Protein AF-A0A9X8BYI9-F1 (afdb_monomer_lite)

Structure (mmCIF, N/CA/C/O backbone):
data_AF-A0A9X8BYI9-F1
#
_entry.id   AF-A0A9X8BYI9-F1
#
loop_
_atom_site.group_PDB
_atom_site.id
_atom_site.type_symbol
_atom_site.label_atom_id
_atom_site.label_alt_id
_atom_site.label_comp_id
_atom_site.label_asym_id
_atom_site.label_entity_id
_atom_site.label_seq_id
_atom_site.pdbx_PDB_ins_code
_atom_site.Cartn_x
_atom_site.Cartn_y
_atom_site.Cartn_z
_atom_site.occupancy
_atom_site.B_iso_or_equiv
_atom_site.auth_seq_id
_atom_site.auth_comp_id
_atom_site.auth_asym_id
_atom_site.auth_atom_id
_atom_site.pdbx_PDB_model_num
ATOM 1 N N . MET A 1 1 ? -9.075 -10.905 -2.685 1.00 91.31 1 MET A N 1
ATOM 2 C CA . MET A 1 1 ? -9.846 -10.453 -1.508 1.00 91.31 1 MET A CA 1
ATOM 3 C C . MET A 1 1 ? -8.867 -9.799 -0.558 1.00 91.31 1 MET A C 1
ATOM 5 O O . MET A 1 1 ? -7.773 -10.333 -0.377 1.00 91.31 1 MET A O 1
ATOM 9 N N . ILE A 1 2 ? -9.248 -8.667 0.021 1.00 95.00 2 ILE A N 1
ATOM 10 C CA . ILE A 1 2 ? -8.479 -8.002 1.069 1.00 95.00 2 ILE A CA 1
ATOM 11 C C . ILE A 1 2 ? -9.286 -7.992 2.364 1.00 95.00 2 ILE A C 1
ATOM 13 O O . ILE A 1 2 ? -10.514 -7.890 2.335 1.00 95.00 2 ILE A O 1
ATOM 17 N N . SER A 1 3 ? -8.594 -8.107 3.489 1.00 95.50 3 SER A N 1
ATOM 18 C CA . SER A 1 3 ? -9.138 -7.851 4.818 1.00 95.50 3 SER A CA 1
ATOM 19 C C . SER A 1 3 ? -8.590 -6.528 5.328 1.00 95.50 3 SER A C 1
ATOM 21 O O . SER A 1 3 ? -7.410 -6.234 5.133 1.00 95.50 3 SER A O 1
ATOM 23 N N . ILE A 1 4 ? -9.438 -5.741 5.977 1.00 96.06 4 ILE A N 1
ATOM 24 C CA . ILE A 1 4 ? -9.095 -4.438 6.539 1.00 96.06 4 ILE A CA 1
ATOM 25 C C . ILE A 1 4 ? -9.466 -4.463 8.013 1.00 96.06 4 ILE A C 1
ATOM 27 O O . ILE A 1 4 ? -10.616 -4.751 8.342 1.00 96.06 4 ILE A O 1
ATOM 31 N N . THR A 1 5 ? -8.514 -4.109 8.865 1.00 94.69 5 THR A N 1
ATOM 32 C CA . THR A 1 5 ? -8.694 -3.963 10.308 1.00 94.69 5 THR A CA 1
ATOM 33 C C . THR A 1 5 ? -8.329 -2.541 10.706 1.00 94.69 5 THR A C 1
ATOM 35 O O . THR A 1 5 ? -7.273 -2.040 10.324 1.00 94.69 5 THR A O 1
ATOM 38 N N . ILE A 1 6 ? -9.203 -1.892 11.472 1.00 94.12 6 ILE A N 1
ATOM 39 C CA . ILE A 1 6 ? -8.965 -0.591 12.102 1.00 94.12 6 ILE A CA 1
ATOM 40 C C . ILE A 1 6 ? -9.164 -0.772 13.605 1.00 94.12 6 ILE A C 1
ATOM 42 O O . ILE A 1 6 ? -10.244 -1.180 14.035 1.00 94.12 6 ILE A O 1
ATOM 46 N N . ALA A 1 7 ? -8.153 -0.458 14.404 1.00 91.69 7 ALA A N 1
ATOM 47 C CA . ALA A 1 7 ? -8.188 -0.593 15.853 1.00 91.69 7 ALA A CA 1
ATOM 48 C C . ALA A 1 7 ? -7.853 0.734 16.542 1.00 91.69 7 ALA A C 1
ATOM 50 O O . ALA A 1 7 ? -6.973 1.472 16.103 1.00 91.69 7 ALA A O 1
ATOM 51 N N . ARG A 1 8 ? -8.542 1.023 17.650 1.00 90.12 8 ARG A N 1
ATOM 52 C CA . ARG A 1 8 ? -8.274 2.189 18.501 1.00 90.12 8 ARG A CA 1
ATOM 53 C C . ARG A 1 8 ? -8.485 1.848 19.971 1.00 90.12 8 ARG A C 1
ATOM 55 O O . ARG A 1 8 ? -9.560 1.374 20.345 1.00 90.12 8 ARG A O 1
ATOM 62 N N . LYS A 1 9 ? -7.501 2.144 20.821 1.00 84.69 9 LYS A N 1
ATOM 63 C CA . LYS A 1 9 ? -7.649 2.027 22.279 1.00 84.69 9 LYS A CA 1
ATOM 64 C C . LYS A 1 9 ? -8.484 3.187 22.828 1.00 84.69 9 LYS A C 1
ATOM 66 O O . LYS A 1 9 ? -8.336 4.326 22.390 1.00 84.69 9 LYS A O 1
ATOM 71 N N . GLU A 1 10 ? -9.347 2.925 23.804 1.00 77.62 10 GLU A N 1
ATOM 72 C CA . GLU A 1 10 ? -10.033 3.986 24.542 1.00 77.62 10 GLU A CA 1
ATOM 73 C C . GLU A 1 10 ? -9.020 4.932 25.217 1.00 77.62 10 GLU A C 1
ATOM 75 O O . GLU A 1 10 ? -8.053 4.493 25.843 1.00 77.62 10 GLU A O 1
ATOM 80 N N . GLY A 1 11 ? -9.217 6.242 25.045 1.00 78.94 11 GLY A N 1
ATOM 81 C CA . GLY A 1 11 ? -8.321 7.274 25.578 1.00 78.94 11 GLY A CA 1
ATOM 82 C C . GLY A 1 11 ? -7.012 7.483 24.805 1.00 78.94 11 GLY A C 1
ATOM 83 O O . GLY A 1 11 ? -6.159 8.226 25.283 1.00 78.94 11 GLY A O 1
ATOM 84 N N . VAL A 1 12 ? -6.838 6.853 23.637 1.00 82.12 12 VAL A N 1
ATOM 85 C CA . VAL A 1 12 ? -5.689 7.071 22.744 1.00 82.12 12 VAL A CA 1
ATOM 86 C C . VAL A 1 12 ? -6.180 7.624 21.408 1.00 82.12 12 VAL A C 1
ATOM 88 O O . VAL A 1 12 ? -7.071 7.048 20.786 1.00 82.12 12 VAL A O 1
ATOM 91 N N . ASP A 1 13 ? -5.575 8.727 20.964 1.00 83.38 13 ASP A N 1
ATOM 92 C CA . ASP A 1 13 ? -5.965 9.406 19.719 1.00 83.38 13 ASP A CA 1
ATOM 93 C C . ASP A 1 13 ? -5.438 8.705 18.457 1.00 83.38 13 ASP A C 1
ATOM 95 O O . ASP A 1 13 ? -5.971 8.905 17.370 1.00 83.38 13 ASP A O 1
ATOM 99 N N . LYS A 1 14 ? -4.415 7.855 18.594 1.00 86.94 14 LYS A N 1
ATOM 100 C CA . LYS A 1 14 ? -3.850 7.084 17.481 1.00 86.94 14 LYS A CA 1
ATOM 101 C C . LYS A 1 14 ? -4.750 5.917 17.092 1.00 86.94 14 LYS A C 1
ATOM 103 O O . LYS A 1 14 ? -5.196 5.147 17.946 1.00 86.94 14 LYS A O 1
ATOM 108 N N . GLU A 1 15 ? -4.929 5.748 15.791 1.00 89.81 15 GLU A N 1
ATOM 109 C CA . GLU A 1 15 ? -5.574 4.593 15.183 1.00 89.81 1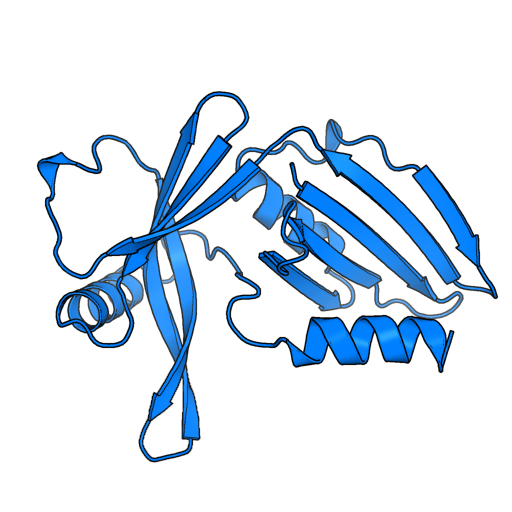5 GLU A CA 1
ATOM 110 C C . GLU A 1 15 ? -4.518 3.703 14.531 1.00 89.81 15 GLU A C 1
ATOM 112 O O . GLU A 1 15 ? -3.502 4.175 14.016 1.00 89.81 15 GLU A O 1
ATOM 117 N N . VAL A 1 16 ? -4.768 2.398 14.549 1.00 90.06 16 VAL A N 1
ATOM 118 C CA . VAL A 1 16 ? -3.953 1.426 13.827 1.00 90.06 16 VAL A CA 1
ATOM 119 C C . VAL A 1 16 ? -4.776 0.831 12.705 1.00 90.06 16 VAL A C 1
ATOM 121 O O . VAL A 1 16 ? -5.896 0.375 12.927 1.00 90.06 16 VAL A O 1
ATOM 124 N N . VAL A 1 17 ? -4.211 0.820 11.506 1.00 92.06 17 VAL A N 1
ATOM 125 C CA . VAL A 1 17 ? -4.817 0.239 10.315 1.00 92.06 17 VAL A CA 1
ATOM 126 C C . VAL A 1 17 ? -3.932 -0.867 9.773 1.00 92.06 17 VAL A C 1
ATOM 128 O O . VAL A 1 17 ? -2.718 -0.702 9.664 1.00 92.06 17 VAL A O 1
ATOM 131 N N . LEU A 1 18 ? -4.561 -1.965 9.363 1.00 92.69 18 LEU A N 1
ATOM 132 C CA . LEU A 1 18 ? -3.906 -3.067 8.680 1.00 92.69 18 LEU A CA 1
ATOM 133 C C . LEU A 1 18 ? -4.752 -3.560 7.507 1.00 92.69 18 LEU A C 1
ATOM 135 O O . LEU A 1 18 ? -5.943 -3.830 7.658 1.00 92.69 18 LEU A O 1
ATOM 139 N N . VAL A 1 19 ? -4.128 -3.709 6.342 1.00 93.50 19 VAL A N 1
ATOM 140 C CA . VAL A 1 19 ? -4.732 -4.305 5.147 1.00 93.50 19 VAL A CA 1
ATOM 141 C C . VAL A 1 19 ? -3.927 -5.528 4.751 1.00 93.50 19 VAL A C 1
ATOM 143 O O . VAL A 1 19 ? -2.729 -5.420 4.482 1.00 93.50 19 VAL A O 1
ATOM 146 N N . LYS A 1 20 ? -4.585 -6.683 4.658 1.00 91.88 20 LYS A N 1
ATOM 147 C CA . LYS A 1 20 ? -3.960 -7.943 4.237 1.00 91.88 20 LYS A CA 1
ATOM 148 C C . LYS A 1 20 ? -4.659 -8.534 3.023 1.00 91.88 20 LYS A C 1
ATOM 150 O O . LYS A 1 20 ? -5.838 -8.282 2.791 1.00 91.88 20 LYS A O 1
ATOM 155 N N . ASN A 1 21 ? -3.940 -9.334 2.244 1.00 88.81 21 ASN A N 1
ATOM 156 C CA . ASN A 1 21 ? -4.533 -10.146 1.177 1.00 88.81 21 ASN A CA 1
ATOM 157 C C . ASN A 1 21 ? -4.908 -11.560 1.667 1.00 88.81 21 ASN A C 1
ATOM 159 O O . ASN A 1 21 ? -4.658 -11.931 2.813 1.00 88.81 21 ASN A O 1
ATOM 163 N N . THR A 1 22 ? -5.436 -12.397 0.771 1.00 83.94 22 THR A N 1
ATOM 164 C CA . THR A 1 22 ? -5.801 -13.802 1.061 1.00 83.94 22 THR A CA 1
ATOM 165 C C . THR A 1 22 ? -4.640 -14.694 1.499 1.00 83.94 22 THR A C 1
ATOM 167 O O . THR A 1 22 ? -4.873 -15.745 2.088 1.00 83.94 22 THR A O 1
ATOM 170 N N . THR A 1 23 ? -3.393 -14.298 1.232 1.00 83.00 23 THR A N 1
ATOM 171 C CA . THR A 1 23 ? -2.188 -15.004 1.703 1.00 83.00 23 THR A CA 1
ATOM 172 C C . THR A 1 23 ? -1.709 -14.514 3.072 1.00 83.00 23 THR A C 1
ATOM 174 O O . THR A 1 23 ? -0.597 -14.840 3.472 1.00 83.00 23 THR A O 1
ATOM 177 N N . ASN A 1 24 ? -2.523 -13.714 3.774 1.00 81.25 24 ASN A N 1
ATOM 178 C CA . ASN A 1 24 ? -2.182 -13.046 5.032 1.00 81.25 24 ASN A CA 1
ATOM 179 C C . ASN A 1 24 ? -0.943 -12.136 4.925 1.00 81.25 24 ASN A C 1
ATOM 181 O O . ASN A 1 24 ? -0.277 -11.874 5.919 1.00 81.25 24 ASN A O 1
ATOM 185 N N . ARG A 1 25 ? -0.614 -11.661 3.716 1.00 84.94 25 ARG A N 1
ATOM 186 C CA . ARG A 1 25 ? 0.471 -10.700 3.503 1.00 84.94 25 ARG A CA 1
ATOM 187 C C . ARG A 1 25 ? -0.058 -9.299 3.760 1.00 84.94 25 ARG A C 1
ATOM 189 O O . ARG A 1 25 ? -1.045 -8.912 3.127 1.00 84.94 25 ARG A O 1
ATOM 196 N N . THR A 1 26 ? 0.644 -8.536 4.590 1.00 87.81 26 THR A N 1
ATOM 197 C CA . THR A 1 26 ? 0.390 -7.104 4.757 1.00 87.81 26 THR A CA 1
ATOM 198 C C . THR A 1 26 ? 0.652 -6.346 3.458 1.00 87.81 26 THR A C 1
ATOM 200 O O . THR A 1 26 ? 1.729 -6.402 2.869 1.00 87.81 26 THR A O 1
ATOM 203 N N . LEU A 1 27 ? -0.377 -5.648 2.992 1.00 89.88 27 LEU A N 1
ATOM 204 C CA . LEU A 1 27 ? -0.330 -4.756 1.838 1.00 89.88 27 LEU A CA 1
ATOM 205 C C . LEU A 1 27 ? -0.161 -3.298 2.268 1.00 89.88 27 LEU A C 1
ATOM 207 O O . LEU A 1 27 ? 0.489 -2.537 1.560 1.00 89.88 27 LEU A O 1
ATOM 211 N N . PHE A 1 28 ? -0.719 -2.931 3.422 1.00 90.81 28 PHE A N 1
ATOM 212 C CA . PHE A 1 28 ? -0.643 -1.604 4.029 1.00 90.81 28 PHE A CA 1
ATOM 213 C C . PHE A 1 28 ? -0.776 -1.740 5.547 1.00 90.81 28 PHE A C 1
ATOM 215 O O . PHE A 1 28 ? -1.606 -2.517 6.019 1.00 90.81 28 PHE A O 1
ATOM 222 N N . GLY A 1 29 ? 0.025 -0.992 6.301 1.00 89.06 29 GLY A N 1
ATOM 223 C CA . GLY A 1 29 ? -0.025 -0.954 7.759 1.00 89.06 29 GLY A CA 1
ATOM 224 C C . GLY A 1 29 ? 0.420 0.412 8.264 1.00 89.06 29 GLY A C 1
ATOM 225 O O . GLY A 1 29 ? 1.414 0.946 7.773 1.00 89.06 29 GLY A O 1
ATOM 226 N N . MET A 1 30 ? -0.319 0.991 9.208 1.00 87.44 30 MET A N 1
ATOM 227 C CA . MET A 1 30 ? -0.029 2.323 9.742 1.00 87.44 30 MET A CA 1
ATOM 228 C C . MET A 1 30 ? -0.559 2.483 11.166 1.00 87.44 30 MET A C 1
ATOM 230 O O . MET A 1 30 ? -1.648 2.007 11.470 1.00 87.44 30 MET A O 1
ATOM 234 N N . GLU A 1 31 ? 0.189 3.188 12.016 1.00 88.62 31 GLU A N 1
ATOM 235 C CA . GLU A 1 31 ? -0.239 3.630 13.347 1.00 88.62 31 GLU A CA 1
ATOM 236 C C . GLU A 1 31 ? -0.018 5.142 13.473 1.00 88.62 31 GLU A C 1
ATOM 238 O O . GLU A 1 31 ? 1.116 5.611 13.597 1.00 88.62 31 GLU A O 1
ATOM 243 N N . SER A 1 32 ? -1.102 5.911 13.430 1.00 89.44 32 SER A N 1
ATOM 244 C CA . SER A 1 32 ? -1.072 7.375 13.497 1.00 89.44 32 SER A CA 1
ATOM 245 C C . SER A 1 32 ? -2.460 7.947 13.797 1.00 89.44 32 SER A C 1
ATOM 247 O O . SER A 1 32 ? -3.462 7.238 13.812 1.00 89.44 32 SER A O 1
ATOM 249 N N . ASP A 1 33 ? -2.526 9.247 14.056 1.00 91.62 33 ASP A N 1
ATOM 250 C CA . ASP A 1 33 ? -3.766 10.023 14.164 1.00 91.62 33 ASP A CA 1
ATOM 251 C C . ASP A 1 33 ? -4.485 10.211 12.813 1.00 91.62 33 ASP A C 1
ATOM 253 O O . ASP A 1 33 ? -5.686 10.464 12.787 1.00 91.62 33 ASP A O 1
ATOM 257 N N . ASN A 1 34 ? -3.778 10.035 11.692 1.00 92.88 34 ASN A N 1
ATOM 258 C CA . ASN A 1 34 ? -4.318 10.121 10.331 1.00 92.88 34 ASN A CA 1
ATOM 259 C C . ASN A 1 34 ? -4.439 8.759 9.610 1.00 92.88 34 ASN A C 1
ATOM 261 O O . ASN A 1 34 ? -4.642 8.715 8.396 1.00 92.88 34 ASN A O 1
ATOM 265 N N . ALA A 1 35 ? -4.334 7.634 10.328 1.00 91.75 35 ALA A N 1
ATOM 266 C CA . ALA A 1 35 ? -4.222 6.306 9.714 1.00 91.75 35 ALA A CA 1
ATOM 267 C C . ALA A 1 35 ? -5.418 5.936 8.815 1.00 91.75 35 ALA A C 1
ATOM 269 O O . ALA A 1 35 ? -5.252 5.267 7.794 1.00 91.75 35 ALA A O 1
ATOM 270 N N . VAL A 1 36 ? -6.631 6.379 9.162 1.00 94.31 36 VAL A N 1
ATOM 271 C CA . VAL A 1 36 ? -7.847 6.123 8.367 1.00 94.31 36 VAL A CA 1
ATOM 272 C C . VAL A 1 36 ? -7.915 6.986 7.103 1.00 94.31 36 VAL A C 1
ATOM 274 O O . VAL A 1 36 ? -8.432 6.530 6.082 1.00 94.31 36 VAL A O 1
ATOM 277 N N . GLU A 1 37 ? -7.383 8.208 7.139 1.00 95.44 37 GLU A N 1
ATOM 278 C CA . GLU A 1 37 ? -7.282 9.070 5.954 1.00 95.44 37 GLU A CA 1
ATOM 279 C C . GLU A 1 37 ? -6.315 8.457 4.936 1.00 95.44 37 GLU A C 1
ATOM 281 O O . GLU A 1 37 ? -6.665 8.255 3.774 1.00 95.44 37 GLU A O 1
ATOM 286 N N . GLU A 1 38 ? -5.154 8.026 5.414 1.00 93.44 38 GLU A N 1
ATOM 287 C CA . GLU A 1 38 ? -4.119 7.353 4.627 1.00 93.44 38 GLU A CA 1
ATOM 288 C C . GLU A 1 38 ? -4.602 6.005 4.065 1.00 93.44 38 GLU A C 1
ATOM 290 O O . GLU A 1 38 ? -4.333 5.659 2.913 1.00 93.44 38 GLU A O 1
ATOM 295 N N . LEU A 1 39 ? -5.400 5.259 4.837 1.00 95.31 39 LEU A N 1
ATOM 296 C CA . LEU A 1 39 ? -6.099 4.071 4.348 1.00 95.31 39 LEU A CA 1
ATOM 297 C C . LEU A 1 39 ? -7.051 4.402 3.194 1.00 95.31 39 LEU A C 1
ATOM 299 O O . LEU A 1 39 ? -7.111 3.660 2.215 1.00 95.31 39 LEU A O 1
ATOM 303 N N . ASN A 1 40 ? -7.831 5.478 3.311 1.00 96.69 40 ASN A N 1
ATOM 304 C CA . ASN A 1 40 ? -8.777 5.881 2.274 1.00 96.69 40 ASN A CA 1
ATOM 305 C C . ASN A 1 40 ? -8.048 6.258 0.973 1.00 96.69 40 ASN A C 1
ATOM 307 O O . ASN A 1 40 ? -8.455 5.827 -0.109 1.00 96.69 40 ASN A O 1
ATOM 311 N N . GLU A 1 41 ? -6.938 6.990 1.072 1.00 94.44 41 GLU A N 1
ATOM 312 C CA . GLU A 1 41 ? -6.076 7.280 -0.076 1.00 94.44 41 GLU A CA 1
ATOM 313 C C . GLU A 1 41 ? -5.518 5.999 -0.702 1.00 94.44 41 GLU A C 1
ATOM 315 O O . GLU A 1 41 ? -5.621 5.799 -1.917 1.00 94.44 41 GLU A O 1
ATOM 320 N N . TRP A 1 42 ? -5.004 5.087 0.125 1.00 94.88 42 TRP A N 1
ATOM 321 C CA . TRP A 1 42 ? -4.476 3.805 -0.327 1.00 94.88 42 TRP A CA 1
ATOM 322 C C . TRP A 1 42 ? -5.533 2.969 -1.061 1.00 94.88 42 TRP A C 1
ATOM 324 O O . TRP A 1 42 ? -5.288 2.478 -2.166 1.00 94.88 42 TRP A O 1
ATOM 334 N N . LEU A 1 43 ? -6.736 2.853 -0.490 1.00 95.31 43 LEU A N 1
ATOM 335 C CA . LEU A 1 43 ? -7.862 2.133 -1.088 1.00 95.31 43 LEU A CA 1
ATOM 336 C C . LEU A 1 43 ? -8.272 2.754 -2.422 1.00 95.31 43 LEU A C 1
ATOM 338 O O . LEU A 1 43 ? -8.462 2.026 -3.395 1.00 95.31 43 LEU A O 1
ATOM 342 N N . SER A 1 44 ? -8.320 4.085 -2.502 1.00 93.56 44 SER A N 1
ATOM 343 C CA . SER A 1 44 ? -8.598 4.810 -3.745 1.00 93.56 44 SER A CA 1
ATOM 344 C C . SER A 1 44 ? -7.572 4.488 -4.837 1.00 93.56 44 SER A C 1
ATOM 346 O O . SER A 1 44 ? -7.946 4.224 -5.983 1.00 93.56 44 SER A O 1
ATOM 348 N N . LEU A 1 45 ? -6.279 4.418 -4.492 1.00 92.56 45 LEU A N 1
ATOM 349 C CA . LEU A 1 45 ? -5.228 4.024 -5.435 1.00 92.56 45 LEU A CA 1
ATOM 350 C C . LEU A 1 45 ? -5.404 2.590 -5.930 1.00 92.56 45 LEU A C 1
ATOM 352 O O . LEU A 1 45 ? -5.242 2.346 -7.122 1.00 92.56 45 LEU A O 1
ATOM 356 N N . VAL A 1 46 ? -5.797 1.654 -5.064 1.00 92.88 46 VAL A N 1
ATOM 357 C CA . VAL A 1 46 ? -6.081 0.274 -5.485 1.00 92.88 46 VAL A CA 1
ATOM 358 C C . VAL A 1 46 ? -7.506 0.079 -6.016 1.00 92.88 46 VAL A C 1
ATOM 360 O O . VAL A 1 46 ? -7.893 -1.050 -6.303 1.00 92.88 46 VAL A O 1
ATOM 363 N N . GLY A 1 47 ? -8.266 1.159 -6.218 1.00 91.69 47 GLY A N 1
ATOM 364 C CA . GLY A 1 47 ? -9.602 1.166 -6.820 1.00 91.69 47 GLY A CA 1
ATOM 365 C C . GLY A 1 47 ? -10.704 0.558 -5.955 1.00 91.69 47 GLY A C 1
ATOM 366 O O . GLY A 1 47 ? -11.673 0.018 -6.483 1.00 91.69 47 GLY A O 1
ATOM 367 N N . VAL A 1 48 ? -10.565 0.663 -4.636 1.00 93.69 48 VAL A N 1
ATOM 368 C CA . VAL A 1 48 ? -11.594 0.339 -3.650 1.00 93.69 48 VAL A CA 1
ATOM 369 C C . VAL A 1 48 ? -12.156 1.642 -3.083 1.00 93.69 48 VAL A C 1
ATOM 371 O O . VAL A 1 48 ? -11.426 2.485 -2.571 1.00 93.69 48 VAL A O 1
ATOM 374 N N . ASN A 1 49 ? -13.475 1.822 -3.149 1.00 93.62 49 ASN A N 1
ATOM 375 C CA . ASN A 1 49 ? -14.130 2.991 -2.565 1.00 93.62 49 ASN A CA 1
ATOM 376 C C . ASN A 1 49 ? -14.376 2.762 -1.067 1.00 93.62 49 ASN A C 1
ATOM 378 O O . ASN A 1 49 ? -15.229 1.947 -0.711 1.00 93.62 49 ASN A O 1
ATOM 382 N N . PHE A 1 50 ? -13.687 3.505 -0.196 1.00 94.44 50 PHE A N 1
ATOM 383 C CA . PHE A 1 50 ? -13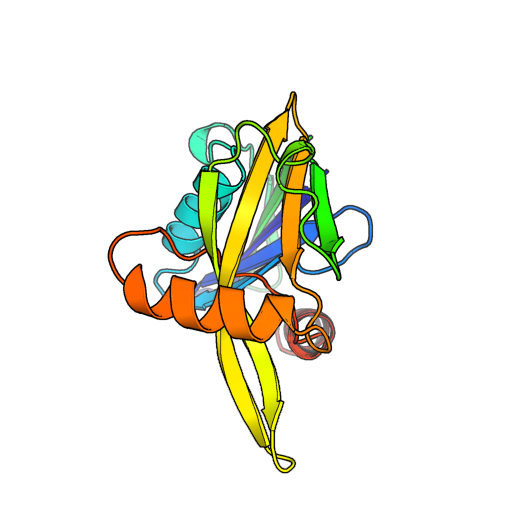.827 3.384 1.260 1.00 94.44 50 PHE A CA 1
ATOM 384 C C . PHE A 1 50 ? -15.282 3.479 1.739 1.00 94.44 50 PHE A C 1
ATOM 386 O O . PHE A 1 50 ? -15.722 2.670 2.552 1.00 94.44 50 PHE A O 1
ATOM 393 N N . ASN A 1 51 ? -16.072 4.396 1.169 1.00 93.62 51 ASN A N 1
ATOM 394 C CA . ASN A 1 51 ? -17.472 4.601 1.560 1.00 93.62 51 ASN A CA 1
ATOM 395 C C . ASN A 1 51 ? -18.396 3.430 1.188 1.00 93.62 51 ASN A C 1
ATOM 397 O O . ASN A 1 51 ? -19.532 3.375 1.652 1.00 93.62 51 ASN A O 1
ATOM 401 N N . SER A 1 52 ? -17.932 2.507 0.342 1.00 92.81 52 SER A N 1
ATOM 402 C CA . SER A 1 52 ? -18.673 1.291 -0.013 1.00 92.81 52 SER A CA 1
ATOM 403 C C . SER A 1 52 ? -18.380 0.108 0.916 1.00 92.81 52 SER A C 1
ATOM 405 O O . SER A 1 52 ? -19.032 -0.929 0.809 1.00 92.81 52 SER A O 1
ATOM 407 N N . ILE A 1 53 ? -17.412 0.247 1.828 1.00 96.25 53 ILE A N 1
ATOM 408 C CA . ILE A 1 53 ? -16.969 -0.832 2.709 1.00 96.25 53 ILE A CA 1
ATOM 409 C C . ILE A 1 53 ? -17.863 -0.891 3.945 1.00 96.25 53 ILE A C 1
ATOM 411 O O . ILE A 1 53 ? -17.988 0.070 4.706 1.00 96.25 53 ILE A O 1
ATOM 415 N N . PHE A 1 54 ? -18.455 -2.058 4.179 1.00 95.06 54 PHE A N 1
ATOM 416 C CA . PHE A 1 54 ? -19.166 -2.339 5.417 1.00 95.06 54 PHE A CA 1
ATOM 417 C C . PHE A 1 54 ? -18.199 -2.865 6.482 1.00 95.06 54 PHE A C 1
ATOM 419 O O . PHE A 1 54 ? -17.603 -3.927 6.317 1.00 95.06 54 PHE A O 1
ATOM 426 N N . PHE A 1 55 ? -18.090 -2.139 7.596 1.00 95.19 55 PHE A N 1
ATOM 427 C CA . PHE A 1 55 ? -17.273 -2.535 8.741 1.00 95.19 55 PHE A CA 1
ATOM 428 C C . PHE A 1 55 ? -18.129 -3.146 9.852 1.00 95.19 55 PHE A C 1
ATOM 430 O O . PHE A 1 55 ? -19.022 -2.488 10.399 1.00 95.19 55 PHE A O 1
ATOM 437 N N . ARG A 1 56 ? -17.799 -4.376 10.250 1.00 93.19 56 ARG A N 1
ATOM 438 C CA . ARG A 1 56 ? -18.287 -4.983 11.491 1.00 93.19 56 ARG A CA 1
ATOM 439 C C . ARG A 1 56 ? -17.527 -4.372 12.664 1.00 93.19 56 ARG A C 1
ATOM 441 O O . ARG A 1 56 ? -16.319 -4.192 12.580 1.00 93.19 56 ARG A O 1
ATOM 448 N N . ARG A 1 57 ? -18.236 -4.030 13.740 1.00 90.50 57 ARG A N 1
ATOM 449 C CA . ARG A 1 57 ? -17.652 -3.398 14.932 1.00 90.50 57 ARG A CA 1
ATOM 450 C C . ARG A 1 57 ? -17.656 -4.364 16.099 1.00 90.50 57 ARG A C 1
ATOM 452 O O . ARG A 1 57 ? -18.687 -4.983 16.359 1.00 90.50 57 ARG A O 1
ATOM 459 N N . GLU A 1 58 ? -16.545 -4.425 16.816 1.00 87.56 58 GLU A N 1
ATOM 460 C CA . GLU A 1 58 ? -16.385 -5.225 18.025 1.00 87.56 58 GLU A CA 1
ATOM 461 C C . GLU A 1 58 ? -15.642 -4.419 19.094 1.00 87.56 58 GLU A C 1
ATOM 463 O O . GLU A 1 58 ? -14.825 -3.553 18.781 1.00 87.56 58 GLU A O 1
ATOM 468 N N . ASN A 1 59 ? -15.954 -4.694 20.361 1.00 81.81 59 ASN A N 1
ATOM 469 C CA . ASN A 1 59 ? -15.266 -4.110 21.507 1.00 81.81 59 ASN A CA 1
ATOM 470 C C . ASN A 1 59 ? -14.584 -5.238 22.277 1.00 81.81 59 ASN A C 1
ATOM 472 O O . ASN A 1 59 ? -15.262 -6.157 22.740 1.00 81.81 59 ASN A O 1
ATOM 476 N N . LEU A 1 60 ? -13.267 -5.151 22.436 1.00 76.25 60 LEU A N 1
ATOM 477 C CA . LEU A 1 60 ? -12.451 -6.141 23.137 1.00 76.25 60 LEU A CA 1
ATOM 478 C C . LEU A 1 60 ? -11.596 -5.412 24.172 1.00 76.25 60 LEU A C 1
ATOM 480 O O . LEU A 1 60 ? -10.802 -4.562 23.798 1.00 76.25 60 LEU A O 1
ATOM 484 N N . PHE A 1 61 ? -11.795 -5.692 25.464 1.00 77.88 61 PHE A N 1
ATOM 485 C CA . PHE A 1 61 ? -10.947 -5.192 26.564 1.00 77.88 61 PHE A CA 1
ATOM 486 C C . PHE A 1 61 ? -10.581 -3.682 26.509 1.00 77.88 61 PHE A C 1
ATOM 488 O O . PHE A 1 61 ? -9.467 -3.288 26.834 1.00 77.88 61 PHE A O 1
ATOM 495 N N . GLY A 1 62 ? -11.521 -2.806 26.120 1.00 80.50 62 GLY A N 1
ATOM 496 C CA . GLY A 1 62 ? -11.277 -1.351 26.008 1.00 80.50 62 GLY A CA 1
ATOM 497 C C . GLY A 1 62 ? -10.660 -0.898 24.674 1.00 80.50 62 GLY A C 1
ATOM 498 O O . GLY A 1 62 ? -10.242 0.251 24.530 1.00 80.50 62 GLY A O 1
ATOM 499 N N . VAL A 1 63 ? -10.616 -1.787 23.683 1.00 83.44 63 VAL A N 1
ATOM 500 C CA . VAL A 1 63 ? -10.234 -1.509 22.297 1.00 83.44 63 VAL A CA 1
ATOM 501 C C . VAL A 1 63 ? -11.464 -1.592 21.402 1.00 83.44 63 VAL A C 1
ATOM 503 O O . VAL A 1 63 ? -12.219 -2.566 21.431 1.00 83.44 63 VAL A O 1
ATOM 506 N N . PHE A 1 64 ? -11.646 -0.559 20.586 1.00 87.44 64 PHE A N 1
ATOM 507 C CA . PHE A 1 64 ? -12.622 -0.530 19.508 1.00 87.44 64 PHE A CA 1
ATOM 508 C C . PHE A 1 64 ? -11.975 -1.099 18.249 1.00 87.44 64 PHE A C 1
ATOM 510 O O . PHE A 1 64 ? -10.982 -0.549 17.770 1.00 87.44 64 PHE A O 1
ATOM 517 N N . VAL A 1 65 ? -12.549 -2.169 17.704 1.00 90.88 65 VAL A N 1
ATOM 518 C CA . VAL A 1 65 ? -12.069 -2.829 16.486 1.00 90.88 65 VAL A CA 1
ATOM 519 C C . VAL A 1 65 ? -13.143 -2.755 15.404 1.00 90.88 65 VAL A C 1
ATOM 521 O O . VAL A 1 65 ? -14.338 -2.934 15.664 1.00 90.88 65 VAL A O 1
ATOM 524 N N . LYS A 1 66 ? -12.723 -2.450 14.177 1.00 93.56 66 LYS A N 1
ATOM 525 C CA . LYS A 1 66 ? -13.552 -2.474 12.975 1.00 93.56 66 LYS A CA 1
ATOM 526 C C . LYS A 1 66 ? -12.894 -3.363 11.935 1.00 93.56 66 LYS A C 1
ATOM 528 O O . LYS A 1 66 ? -11.797 -3.047 11.484 1.00 93.56 66 LYS A O 1
ATOM 533 N N . ASP A 1 67 ? -13.607 -4.391 11.499 1.00 93.81 67 ASP A N 1
ATOM 534 C CA . ASP A 1 67 ? -13.122 -5.328 10.490 1.00 93.81 67 ASP A CA 1
ATOM 535 C C . ASP A 1 67 ? -14.023 -5.345 9.261 1.00 93.81 67 ASP A C 1
ATOM 537 O O . ASP A 1 67 ? -15.253 -5.258 9.356 1.00 93.81 67 ASP A O 1
ATOM 541 N N . ALA A 1 68 ? -13.405 -5.492 8.095 1.00 96.12 68 ALA A N 1
ATOM 542 C CA . ALA A 1 68 ? -14.094 -5.684 6.832 1.00 96.12 68 ALA A CA 1
ATOM 543 C C . ALA A 1 68 ? -13.351 -6.686 5.946 1.00 96.12 68 ALA A C 1
ATOM 545 O O . ALA A 1 68 ? -12.121 -6.717 5.903 1.00 96.12 68 ALA A O 1
ATOM 546 N N . TYR A 1 69 ? -14.120 -7.460 5.184 1.00 95.75 69 TYR A N 1
ATOM 547 C CA . TYR A 1 69 ? -13.623 -8.258 4.069 1.00 95.75 69 TYR A CA 1
ATOM 548 C C . TYR A 1 69 ? -14.183 -7.663 2.785 1.00 95.75 69 TYR A C 1
ATOM 550 O O . TYR A 1 69 ? -15.393 -7.479 2.661 1.00 95.75 69 TYR A O 1
ATOM 558 N N . VAL A 1 70 ? -13.304 -7.347 1.840 1.00 95.25 70 VAL A N 1
ATOM 559 C CA . VAL A 1 70 ? -13.673 -6.731 0.565 1.00 95.25 70 VAL A CA 1
ATOM 560 C C . VAL A 1 70 ? -13.347 -7.708 -0.556 1.00 95.25 70 VAL A C 1
ATOM 562 O O . VAL A 1 70 ? -12.210 -8.182 -0.662 1.00 95.25 70 VAL A O 1
ATOM 565 N N . GLU A 1 71 ? -14.330 -7.986 -1.417 1.00 94.19 71 GLU A N 1
ATOM 566 C CA . GLU A 1 71 ? -14.192 -8.800 -2.637 1.00 94.19 71 GLU A CA 1
ATOM 567 C C . GLU A 1 71 ? -13.375 -8.077 -3.725 1.00 94.19 71 GLU A C 1
ATOM 569 O O . GLU A 1 71 ? -13.797 -7.899 -4.861 1.00 94.19 71 GLU A O 1
ATOM 574 N N . HIS A 1 72 ? -12.168 -7.654 -3.359 1.00 93.62 72 HIS A N 1
ATOM 575 C CA . HIS A 1 72 ? -11.178 -7.038 -4.227 1.00 93.62 72 HIS A CA 1
ATOM 576 C C . HIS A 1 72 ? -9.832 -7.708 -3.977 1.00 93.62 72 HIS A C 1
ATOM 578 O O . HIS A 1 72 ? -9.463 -7.947 -2.831 1.00 93.62 72 HIS A O 1
ATOM 584 N N . ASP A 1 73 ? -9.103 -8.096 -5.011 1.00 91.25 73 ASP A N 1
ATOM 585 C CA . ASP A 1 73 ? -7.795 -8.734 -4.899 1.00 91.25 73 ASP A CA 1
ATOM 586 C C . ASP A 1 73 ? -6.670 -7.775 -5.262 1.00 91.25 73 ASP A C 1
ATOM 588 O O . ASP A 1 73 ? -6.825 -6.932 -6.140 1.00 91.25 73 ASP A O 1
ATOM 592 N N . VAL A 1 74 ? -5.531 -7.906 -4.587 1.00 91.19 74 VAL A N 1
ATOM 593 C CA . VAL A 1 74 ? -4.338 -7.101 -4.866 1.00 91.19 74 VAL A CA 1
ATOM 594 C C . VAL A 1 74 ? -3.156 -8.041 -5.047 1.00 91.19 74 VAL A C 1
ATOM 596 O O . VAL A 1 74 ? -2.785 -8.781 -4.132 1.00 91.19 74 VAL A O 1
ATOM 599 N N . LYS A 1 75 ? -2.560 -8.015 -6.241 1.00 87.50 75 LYS A N 1
ATOM 600 C CA . LYS A 1 75 ? -1.420 -8.853 -6.623 1.00 87.50 75 LYS A CA 1
ATOM 601 C C . LYS A 1 75 ? -0.200 -8.001 -6.921 1.00 87.50 75 LYS A C 1
ATOM 603 O O . LYS A 1 75 ? -0.302 -6.958 -7.559 1.00 87.50 75 LYS A O 1
ATOM 608 N N . LEU A 1 76 ? 0.958 -8.485 -6.485 1.00 85.94 76 LEU A N 1
ATOM 609 C CA . LEU A 1 76 ? 2.252 -7.859 -6.735 1.00 85.94 76 LEU A CA 1
ATOM 610 C C . LEU A 1 76 ? 3.007 -8.674 -7.787 1.00 85.94 76 LEU A C 1
ATOM 612 O O . LEU A 1 76 ? 3.213 -9.876 -7.607 1.00 85.94 76 LEU A O 1
ATOM 616 N N . TYR A 1 77 ? 3.434 -8.019 -8.860 1.00 84.69 77 TYR A N 1
ATOM 617 C CA . TYR A 1 77 ? 4.198 -8.608 -9.952 1.00 84.69 77 TYR A CA 1
ATOM 618 C C . TYR A 1 77 ? 5.574 -7.959 -10.022 1.00 84.69 77 TYR A C 1
ATOM 620 O O . TYR A 1 77 ? 5.687 -6.757 -10.241 1.00 84.69 77 TYR A O 1
ATOM 628 N N . PHE A 1 78 ? 6.627 -8.760 -9.859 1.00 84.06 78 PHE A N 1
ATOM 629 C CA . PHE A 1 78 ? 8.005 -8.280 -9.941 1.00 84.06 78 PHE A CA 1
ATOM 630 C C . PHE A 1 78 ? 8.594 -8.577 -11.317 1.00 84.06 78 PHE A C 1
ATOM 632 O O . PHE A 1 78 ? 8.634 -9.739 -11.727 1.00 84.06 78 PHE A O 1
ATOM 639 N N . TYR A 1 79 ? 9.084 -7.554 -12.015 1.00 78.06 79 TYR A N 1
ATOM 640 C CA . TYR A 1 79 ? 9.688 -7.699 -13.341 1.00 78.06 79 TYR A CA 1
ATOM 641 C C . TYR A 1 79 ? 11.178 -7.335 -13.332 1.00 78.06 79 TYR A C 1
ATOM 643 O O . TYR A 1 79 ? 11.625 -6.472 -12.580 1.00 78.06 79 TYR A O 1
ATOM 651 N N . LYS A 1 80 ? 11.962 -8.041 -14.158 1.00 75.06 80 LYS A N 1
ATOM 652 C CA . LYS A 1 80 ? 13.414 -7.822 -14.336 1.00 75.06 80 LYS A CA 1
ATOM 653 C C . LYS A 1 80 ? 13.770 -7.091 -15.634 1.00 75.06 80 LYS A C 1
ATOM 655 O O . LYS A 1 80 ? 14.892 -6.632 -15.783 1.00 75.06 80 LYS A O 1
ATOM 660 N N . SER A 1 81 ? 12.834 -7.026 -16.574 1.00 66.75 81 SER A N 1
ATOM 661 C CA . SER A 1 81 ? 12.990 -6.406 -17.888 1.00 66.75 81 SER A CA 1
ATOM 662 C C . SER A 1 81 ? 11.665 -5.772 -18.276 1.00 66.75 81 SER A C 1
ATOM 664 O O . SER A 1 81 ? 10.617 -6.396 -18.093 1.00 66.75 81 SER A O 1
ATOM 666 N N . ILE A 1 82 ? 11.708 -4.558 -18.812 1.00 55.59 82 ILE A N 1
ATOM 667 C CA . ILE A 1 82 ? 10.525 -3.888 -19.342 1.00 55.59 82 ILE A CA 1
ATOM 668 C C . ILE A 1 82 ? 10.258 -4.488 -20.719 1.00 55.59 82 ILE A C 1
ATOM 670 O O . ILE A 1 82 ? 11.026 -4.265 -21.648 1.00 55.59 82 ILE A O 1
ATOM 674 N N . ASN A 1 83 ? 9.174 -5.247 -20.861 1.00 54.66 83 ASN A N 1
ATOM 675 C CA . ASN A 1 83 ? 8.549 -5.360 -22.169 1.00 54.66 83 ASN A CA 1
ATOM 676 C C . ASN A 1 83 ? 7.461 -4.286 -22.195 1.00 54.66 83 ASN A C 1
ATOM 678 O O . ASN A 1 83 ? 6.377 -4.492 -21.647 1.00 54.66 83 ASN A O 1
ATOM 682 N N . ALA A 1 84 ? 7.815 -3.103 -22.706 1.00 45.12 84 ALA A N 1
ATOM 683 C CA . ALA A 1 84 ? 6.991 -1.891 -22.640 1.00 45.12 84 ALA A CA 1
ATOM 684 C C . ALA A 1 84 ? 5.602 -2.103 -23.271 1.00 45.12 84 ALA A C 1
ATOM 686 O O . ALA A 1 84 ? 4.633 -1.463 -22.875 1.00 45.12 84 ALA A O 1
ATOM 687 N N . ASP A 1 85 ? 5.498 -3.085 -24.166 1.00 49.31 85 ASP A N 1
ATOM 688 C CA . ASP A 1 85 ? 4.274 -3.474 -24.858 1.00 49.31 85 ASP A CA 1
ATOM 689 C C . ASP A 1 85 ? 3.306 -4.320 -23.999 1.00 49.31 85 ASP A C 1
ATOM 691 O O . ASP A 1 85 ? 2.161 -4.529 -24.396 1.00 49.31 85 ASP A O 1
ATOM 695 N N . ILE A 1 86 ? 3.728 -4.815 -22.824 1.00 53.00 86 ILE A N 1
ATOM 696 C CA . ILE A 1 86 ? 2.917 -5.682 -21.937 1.00 53.00 86 ILE A CA 1
ATOM 697 C C . ILE A 1 86 ? 2.236 -4.895 -20.803 1.00 53.00 86 ILE A C 1
ATOM 699 O O . ILE A 1 86 ? 1.302 -5.403 -20.182 1.00 53.00 86 ILE A O 1
ATOM 703 N N . ILE A 1 87 ? 2.619 -3.634 -20.572 1.00 58.41 87 ILE A N 1
ATOM 704 C CA . ILE A 1 87 ? 1.967 -2.759 -19.581 1.00 58.41 87 ILE A CA 1
ATOM 705 C C . ILE A 1 87 ? 1.134 -1.648 -20.265 1.00 58.41 87 ILE A C 1
ATOM 707 O O . ILE A 1 87 ? 1.260 -0.478 -19.896 1.00 58.41 87 ILE A O 1
ATOM 711 N N . PRO A 1 88 ? 0.290 -1.926 -21.285 1.00 46.44 88 PRO A N 1
ATOM 712 C CA . PRO A 1 88 ? -0.557 -0.883 -21.833 1.00 46.44 88 PRO A CA 1
ATOM 713 C C . PRO A 1 88 ? -1.648 -0.536 -20.809 1.00 46.44 88 PRO A C 1
ATOM 715 O O . PRO A 1 88 ? -2.335 -1.411 -20.281 1.00 46.44 88 PRO A O 1
ATOM 718 N N . THR A 1 89 ? -1.824 0.765 -20.558 1.00 56.28 89 THR A N 1
ATOM 719 C CA . THR A 1 89 ? -2.893 1.384 -19.742 1.00 56.28 89 THR A CA 1
ATOM 720 C C . THR A 1 89 ? -2.878 1.072 -18.243 1.00 56.28 89 THR A C 1
ATOM 722 O O . THR A 1 89 ? -3.780 0.431 -17.708 1.00 56.28 89 THR A O 1
ATOM 725 N N . MET A 1 90 ? -1.880 1.600 -17.533 1.00 70.19 90 MET A N 1
ATOM 726 C CA . MET A 1 90 ? -1.824 1.558 -16.069 1.00 70.19 90 MET A CA 1
ATOM 727 C C . MET A 1 90 ? -1.500 2.934 -15.491 1.00 70.19 90 MET A C 1
ATOM 729 O O . MET A 1 90 ? -0.776 3.716 -16.105 1.00 70.19 90 MET A O 1
ATOM 733 N N . LYS A 1 91 ? -2.070 3.248 -14.322 1.00 87.31 91 LYS A N 1
ATOM 734 C CA . LYS A 1 91 ? -1.787 4.501 -13.610 1.00 87.31 91 LYS A CA 1
ATOM 735 C C . LYS A 1 91 ? -0.397 4.399 -12.986 1.00 87.31 91 LYS A C 1
ATOM 737 O O . LYS A 1 91 ? -0.065 3.390 -12.367 1.00 87.31 91 LYS A O 1
ATOM 742 N N . GLU A 1 92 ? 0.404 5.441 -13.162 1.00 90.12 92 GLU A N 1
ATOM 743 C CA . GLU A 1 92 ? 1.716 5.549 -12.531 1.00 90.12 92 GLU A CA 1
ATOM 744 C C . GLU A 1 92 ? 1.564 5.932 -11.058 1.00 90.12 92 GLU A C 1
ATOM 746 O O . GLU A 1 92 ? 0.749 6.791 -10.702 1.00 90.12 92 GLU A O 1
ATOM 751 N N . VAL A 1 93 ? 2.362 5.297 -10.207 1.00 91.62 93 VAL A N 1
ATOM 752 C CA . VAL A 1 93 ? 2.463 5.602 -8.779 1.00 91.62 93 VAL A CA 1
ATOM 753 C C . VAL A 1 93 ? 3.923 5.524 -8.348 1.00 91.62 93 VAL A C 1
ATOM 755 O O . VAL A 1 93 ? 4.737 4.854 -8.985 1.00 91.62 93 VAL A O 1
ATOM 758 N N . ILE A 1 94 ? 4.253 6.192 -7.250 1.00 92.19 94 ILE A N 1
ATOM 759 C CA . ILE A 1 94 ? 5.544 6.028 -6.581 1.00 92.19 94 ILE A CA 1
ATOM 760 C C . ILE A 1 94 ? 5.358 5.027 -5.445 1.00 92.19 94 ILE A C 1
ATOM 762 O O . ILE A 1 94 ? 4.388 5.110 -4.701 1.00 92.19 94 ILE A O 1
ATOM 766 N N . VAL A 1 95 ? 6.274 4.076 -5.307 1.00 90.44 95 VAL A N 1
ATOM 767 C CA . VAL A 1 95 ? 6.295 3.124 -4.193 1.00 90.44 95 VAL A CA 1
ATOM 768 C C . VAL A 1 95 ? 7.602 3.278 -3.434 1.00 90.44 95 VAL A C 1
ATOM 770 O O . VAL A 1 95 ? 8.682 3.219 -4.027 1.00 90.44 95 VAL A O 1
ATOM 773 N N . GLU A 1 96 ? 7.491 3.413 -2.118 1.00 87.31 96 GLU A N 1
ATOM 774 C CA . GLU A 1 96 ? 8.615 3.339 -1.189 1.00 87.31 96 GLU A CA 1
ATOM 775 C C . GLU A 1 96 ? 9.060 1.883 -1.022 1.00 87.31 96 GLU A C 1
ATOM 777 O O . GLU A 1 96 ? 8.263 0.991 -0.714 1.00 87.31 96 GLU A O 1
ATOM 782 N N . ARG A 1 97 ? 10.349 1.625 -1.236 1.00 82.00 97 ARG A N 1
ATOM 783 C CA . ARG A 1 97 ? 10.958 0.306 -1.076 1.00 82.00 97 ARG A CA 1
ATOM 784 C C . ARG A 1 97 ? 12.154 0.386 -0.145 1.00 82.00 97 ARG A C 1
ATOM 786 O O . ARG A 1 97 ? 13.076 1.153 -0.399 1.00 82.00 97 ARG A O 1
ATOM 793 N N . LYS A 1 98 ? 12.171 -0.446 0.895 1.00 79.00 98 LYS A N 1
ATOM 794 C CA . LYS A 1 98 ? 13.375 -0.664 1.700 1.00 79.00 98 LYS A CA 1
ATOM 795 C C . LYS A 1 98 ? 14.383 -1.486 0.892 1.00 79.00 98 LYS A C 1
ATOM 797 O O . LYS A 1 98 ? 14.009 -2.434 0.199 1.00 79.00 98 LYS A O 1
ATOM 802 N N . VAL A 1 99 ? 15.644 -1.076 0.939 1.00 79.62 99 VAL A N 1
ATOM 803 C CA . VAL A 1 99 ? 16.796 -1.764 0.350 1.00 79.62 99 VAL A CA 1
ATOM 804 C C . VAL A 1 99 ? 17.947 -1.764 1.349 1.00 79.62 99 VAL A C 1
ATOM 806 O O . VAL A 1 99 ? 18.059 -0.852 2.164 1.00 79.62 99 VAL A O 1
ATOM 809 N N . VAL A 1 100 ? 18.811 -2.776 1.286 1.00 79.75 100 VAL A N 1
ATOM 810 C CA . VAL A 1 100 ? 20.021 -2.840 2.114 1.00 79.75 100 VAL A CA 1
ATOM 811 C C . VAL A 1 100 ? 21.213 -2.388 1.279 1.00 79.75 100 VAL A C 1
ATOM 813 O O . VAL A 1 100 ? 21.613 -3.080 0.345 1.00 79.75 100 VAL A O 1
ATOM 816 N N . GLU A 1 101 ? 21.795 -1.248 1.637 1.00 79.19 101 GLU A N 1
ATOM 817 C CA . GLU A 1 101 ? 23.003 -0.694 1.019 1.00 79.19 101 GLU A CA 1
ATOM 818 C C . GLU A 1 101 ? 24.087 -0.546 2.086 1.00 79.19 101 GLU A C 1
ATOM 820 O O . GLU A 1 101 ? 23.843 0.005 3.159 1.00 79.19 101 GLU A O 1
ATOM 825 N N . ASP A 1 102 ? 25.277 -1.097 1.832 1.00 83.94 102 ASP A N 1
ATOM 826 C CA . ASP A 1 102 ? 26.410 -1.075 2.772 1.00 83.94 102 ASP A CA 1
ATOM 827 C C . ASP A 1 102 ? 26.051 -1.540 4.202 1.00 83.94 102 ASP A C 1
ATOM 829 O O . ASP A 1 102 ? 26.546 -1.020 5.204 1.00 83.94 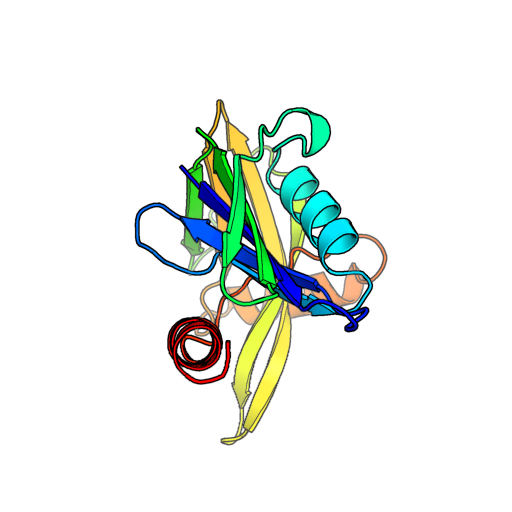102 ASP A O 1
ATOM 833 N N . GLY A 1 103 ? 25.155 -2.530 4.302 1.00 82.69 103 GLY A N 1
ATOM 834 C CA . GLY A 1 103 ? 24.676 -3.083 5.573 1.00 82.69 103 GLY A CA 1
ATOM 835 C C . GLY A 1 103 ? 23.680 -2.197 6.331 1.00 82.69 103 GLY A C 1
ATOM 836 O O . GLY A 1 103 ? 23.361 -2.505 7.478 1.00 82.69 103 GLY A O 1
ATOM 837 N N . LYS A 1 104 ? 23.186 -1.115 5.720 1.00 81.38 104 LYS A N 1
ATOM 838 C CA . LYS A 1 104 ? 22.165 -0.224 6.281 1.00 81.38 104 LYS A CA 1
ATOM 839 C C . LYS A 1 104 ? 20.879 -0.302 5.471 1.00 81.38 104 LYS A C 1
ATOM 841 O O . LYS A 1 104 ? 20.915 -0.364 4.246 1.00 81.38 104 LYS A O 1
ATOM 846 N N . GLU A 1 105 ? 19.746 -0.256 6.160 1.00 77.56 105 GLU A N 1
ATOM 847 C CA . GLU A 1 105 ? 18.449 -0.099 5.507 1.00 77.56 105 GLU A CA 1
ATOM 848 C C . GLU A 1 105 ? 18.276 1.343 5.018 1.00 77.56 105 GLU A C 1
ATOM 850 O O . GLU A 1 105 ? 18.445 2.302 5.774 1.00 77.56 105 GLU A O 1
ATOM 855 N N . VAL A 1 106 ? 17.939 1.486 3.740 1.00 82.88 106 VAL A N 1
ATOM 856 C CA . VAL A 1 106 ? 17.672 2.754 3.060 1.00 82.88 106 VAL A CA 1
ATOM 857 C C . VAL A 1 106 ? 16.321 2.641 2.361 1.00 82.88 106 VAL A C 1
ATOM 859 O O . VAL A 1 106 ? 15.995 1.607 1.780 1.00 82.88 106 VAL A O 1
ATOM 862 N N . VAL A 1 107 ? 15.515 3.702 2.405 1.00 83.50 107 VAL A N 1
ATOM 863 C CA . VAL A 1 107 ? 14.254 3.773 1.657 1.00 83.50 107 VAL A CA 1
ATOM 864 C C . VAL A 1 107 ? 14.525 4.402 0.294 1.00 83.50 107 VAL A C 1
ATOM 866 O O . VAL A 1 107 ? 15.022 5.524 0.211 1.00 83.50 107 VAL A O 1
ATOM 869 N N . LYS A 1 108 ? 14.186 3.685 -0.779 1.00 86.62 108 LYS A N 1
ATOM 870 C CA . LYS A 1 108 ? 14.235 4.171 -2.159 1.00 86.62 108 LYS A CA 1
ATOM 871 C C . LYS A 1 108 ? 12.839 4.232 -2.766 1.00 86.62 108 LYS A C 1
ATOM 873 O O . LYS A 1 108 ? 12.108 3.243 -2.785 1.00 86.62 108 LYS A O 1
ATOM 878 N N . ASN A 1 109 ? 12.507 5.386 -3.334 1.00 90.50 109 ASN A N 1
ATOM 879 C CA . ASN A 1 109 ? 11.299 5.579 -4.131 1.00 90.50 109 ASN A CA 1
ATOM 880 C C . ASN A 1 109 ? 11.475 4.957 -5.510 1.00 90.50 109 ASN A C 1
ATOM 882 O O . ASN A 1 109 ? 12.501 5.160 -6.149 1.00 90.50 109 ASN A O 1
ATOM 886 N N . THR A 1 110 ? 10.482 4.222 -5.992 1.00 90.62 110 THR A N 1
ATOM 887 C CA . THR A 1 110 ? 10.511 3.625 -7.331 1.00 90.62 110 THR A CA 1
ATOM 888 C C . THR A 1 110 ? 9.219 3.864 -8.076 1.00 90.62 110 THR A C 1
ATOM 890 O O . THR A 1 110 ? 8.142 3.856 -7.480 1.00 90.62 110 THR A O 1
ATOM 893 N N . LEU A 1 111 ? 9.333 4.065 -9.389 1.00 90.50 111 LEU A N 1
ATOM 894 C CA . LEU A 1 111 ? 8.177 4.129 -10.261 1.00 90.50 111 LEU A CA 1
ATOM 895 C C . LEU A 1 111 ? 7.559 2.733 -10.357 1.00 90.50 111 LEU A C 1
ATOM 897 O O . LEU A 1 111 ? 8.252 1.740 -10.594 1.00 90.50 111 LEU A O 1
ATOM 901 N N . ALA A 1 112 ? 6.251 2.674 -10.156 1.00 88.69 112 ALA A N 1
ATOM 902 C CA . ALA A 1 112 ? 5.455 1.470 -10.280 1.00 88.69 112 ALA A CA 1
ATOM 903 C C . ALA A 1 112 ? 4.202 1.763 -11.105 1.00 88.69 112 ALA A C 1
ATOM 905 O O . ALA A 1 112 ? 3.767 2.909 -11.252 1.00 88.69 112 ALA A O 1
ATOM 906 N N . TYR A 1 113 ? 3.599 0.697 -11.616 1.00 87.88 113 TYR A N 1
ATOM 907 C CA . TYR A 1 113 ? 2.396 0.783 -12.434 1.00 87.88 113 TYR A CA 1
ATOM 908 C C . TYR A 1 113 ? 1.285 -0.027 -11.792 1.00 87.88 113 TYR A C 1
ATOM 910 O O . TYR A 1 113 ? 1.514 -1.145 -11.323 1.00 87.88 113 TYR A O 1
ATOM 918 N N . ILE A 1 114 ? 0.078 0.530 -11.778 1.00 88.62 114 ILE A N 1
ATOM 919 C CA . ILE A 1 114 ? -1.107 -0.154 -11.268 1.00 88.62 114 ILE A CA 1
ATOM 920 C C . ILE A 1 114 ? -2.156 -0.330 -12.364 1.00 88.62 114 ILE A C 1
ATOM 922 O O . ILE A 1 114 ? -2.596 0.624 -13.011 1.00 88.62 114 ILE A O 1
ATOM 926 N N . GLY A 1 115 ? -2.567 -1.576 -12.563 1.00 87.81 115 GLY A N 1
ATOM 927 C CA . GLY A 1 115 ? -3.682 -1.950 -13.422 1.00 87.81 115 GLY A CA 1
ATOM 928 C C . GLY A 1 115 ? -4.853 -2.402 -12.569 1.00 87.81 115 GLY A C 1
ATOM 929 O O . GLY A 1 115 ? -4.669 -3.214 -11.664 1.00 87.81 115 GLY A O 1
ATOM 930 N N . ASN A 1 116 ? -6.051 -1.900 -12.856 1.00 86.38 116 ASN A N 1
ATOM 931 C CA . ASN A 1 116 ? -7.273 -2.328 -12.186 1.00 86.38 116 ASN A CA 1
ATOM 932 C C . ASN A 1 116 ? -8.232 -2.939 -13.210 1.00 86.38 116 ASN A C 1
ATOM 934 O O . ASN A 1 116 ? -8.538 -2.319 -14.228 1.00 86.38 116 ASN A O 1
ATOM 938 N N . PHE A 1 117 ? -8.691 -4.157 -12.939 1.00 82.56 117 PHE A N 1
ATOM 939 C CA . PHE A 1 117 ? -9.665 -4.853 -13.763 1.00 82.56 117 PHE A CA 1
ATOM 940 C C . PHE A 1 117 ? -10.611 -5.671 -12.883 1.00 82.56 117 PHE A C 1
ATOM 942 O O . PHE A 1 117 ? -10.183 -6.624 -12.239 1.00 82.56 117 PHE A O 1
ATOM 949 N N . CYS A 1 118 ? -11.898 -5.307 -12.877 1.00 81.19 118 CYS A N 1
ATOM 950 C CA . CYS A 1 118 ? -13.001 -6.078 -12.286 1.00 81.19 118 CYS A CA 1
ATOM 951 C C . CYS A 1 118 ? -12.679 -6.742 -10.931 1.00 81.19 118 CYS A C 1
ATOM 953 O O . CYS A 1 118 ? -12.704 -7.966 -10.815 1.00 81.19 118 CYS A O 1
ATOM 955 N N . GLY A 1 119 ? -12.380 -5.941 -9.904 1.00 84.19 119 GLY A N 1
ATOM 956 C CA . GLY A 1 119 ? -12.115 -6.468 -8.560 1.00 84.19 119 GLY A CA 1
ATOM 957 C C . GLY A 1 119 ? -10.709 -7.050 -8.378 1.00 84.19 119 GLY A C 1
ATOM 958 O O . GLY A 1 119 ? -10.450 -7.708 -7.376 1.00 84.19 119 GLY A O 1
ATOM 959 N N . LEU A 1 120 ? -9.792 -6.831 -9.324 1.00 89.69 120 LEU A N 1
ATOM 960 C CA . LEU A 1 120 ? -8.375 -7.166 -9.210 1.00 89.69 120 LEU A CA 1
ATOM 961 C C . LEU A 1 120 ? -7.520 -5.933 -9.502 1.00 89.69 120 LEU A C 1
ATOM 963 O O . LEU A 1 120 ? -7.599 -5.347 -10.580 1.00 89.69 120 LEU A O 1
ATOM 967 N N . THR A 1 121 ? -6.628 -5.614 -8.573 1.00 91.75 121 THR A N 1
ATOM 968 C CA . THR A 1 121 ? -5.545 -4.653 -8.763 1.00 91.75 121 THR A CA 1
ATOM 969 C C . THR A 1 121 ? -4.222 -5.389 -8.880 1.00 91.75 121 THR A C 1
ATOM 971 O O . THR A 1 121 ? -3.827 -6.151 -8.000 1.00 91.75 121 THR A O 1
ATOM 974 N N . SER A 1 122 ? -3.523 -5.154 -9.982 1.00 88.75 122 SER A N 1
ATOM 975 C CA . SER A 1 122 ? -2.189 -5.681 -10.249 1.00 88.75 122 SER A CA 1
ATOM 976 C C . SER A 1 122 ? -1.181 -4.545 -10.142 1.00 88.75 122 SER A C 1
ATOM 978 O O . SER A 1 122 ? -1.294 -3.550 -10.853 1.00 88.75 122 SER A O 1
ATOM 980 N N . ILE A 1 123 ? -0.215 -4.689 -9.239 1.00 88.88 123 ILE A N 1
ATOM 981 C CA . ILE A 1 123 ? 0.850 -3.716 -8.994 1.00 88.88 123 ILE A CA 1
ATOM 982 C C . ILE A 1 123 ? 2.139 -4.290 -9.571 1.00 88.88 123 ILE A C 1
ATOM 984 O O . ILE A 1 123 ? 2.592 -5.357 -9.152 1.00 88.88 123 ILE A O 1
ATOM 988 N N . TYR A 1 124 ? 2.727 -3.583 -10.526 1.00 86.38 124 TYR A N 1
ATOM 989 C CA . TYR A 1 124 ? 3.935 -3.989 -11.229 1.00 86.38 124 TYR A CA 1
ATOM 990 C C . TYR A 1 124 ? 5.120 -3.219 -10.665 1.00 86.38 124 TYR A C 1
ATOM 992 O O . TYR A 1 124 ? 5.158 -1.991 -10.726 1.00 86.38 124 TYR A O 1
ATOM 1000 N N . LEU A 1 125 ? 6.079 -3.960 -10.115 1.00 86.50 125 LEU A N 1
ATOM 1001 C CA . LEU A 1 125 ? 7.244 -3.434 -9.417 1.00 86.50 125 LEU A CA 1
ATOM 1002 C C . LEU A 1 125 ? 8.536 -3.922 -10.075 1.00 86.50 125 LEU A C 1
ATOM 1004 O O . LEU A 1 125 ? 8.663 -5.119 -10.361 1.00 86.50 125 LEU A O 1
ATOM 1008 N N . PRO A 1 126 ? 9.539 -3.053 -10.250 1.00 84.94 126 PRO A N 1
ATOM 1009 C CA . PRO A 1 126 ? 10.857 -3.510 -10.648 1.00 84.94 126 PRO A CA 1
ATOM 1010 C C . PRO A 1 126 ? 11.472 -4.369 -9.534 1.00 84.94 126 PRO A C 1
ATOM 1012 O O . PRO A 1 126 ? 11.314 -4.107 -8.333 1.00 84.94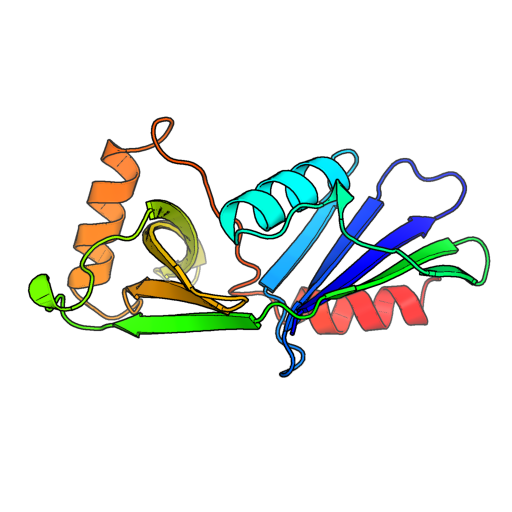 126 PRO A O 1
ATOM 1015 N N . LYS A 1 127 ? 12.174 -5.435 -9.922 1.00 84.50 127 LYS A N 1
ATOM 1016 C CA . LYS A 1 127 ? 12.901 -6.291 -8.978 1.00 84.50 127 LYS A CA 1
ATOM 1017 C C . LYS A 1 127 ? 14.148 -5.559 -8.461 1.00 84.50 127 LYS A C 1
ATOM 1019 O O . LYS A 1 127 ? 14.875 -5.000 -9.273 1.00 84.50 127 LYS A O 1
ATOM 1024 N N . LEU A 1 128 ? 14.409 -5.595 -7.149 1.00 83.12 128 LEU A N 1
ATOM 1025 C CA . LEU A 1 128 ? 15.479 -4.809 -6.498 1.00 83.12 128 LEU A CA 1
ATOM 1026 C C . LEU A 1 128 ? 16.870 -5.002 -7.116 1.00 83.12 128 LEU A C 1
ATOM 1028 O O . LEU A 1 128 ? 17.636 -4.060 -7.214 1.00 83.12 128 LEU A O 1
ATOM 1032 N N . ASP A 1 129 ? 17.187 -6.220 -7.547 1.00 78.69 129 ASP A N 1
ATOM 1033 C CA . ASP A 1 129 ? 18.483 -6.608 -8.112 1.00 78.69 129 ASP A CA 1
ATOM 1034 C C . ASP A 1 129 ? 18.564 -6.431 -9.641 1.00 78.69 129 ASP A C 1
ATOM 1036 O O . ASP A 1 129 ? 19.375 -7.086 -10.293 1.00 78.69 129 ASP A O 1
ATOM 1040 N N . SER A 1 130 ? 17.692 -5.614 -10.242 1.00 79.62 130 SER A N 1
ATOM 1041 C CA . SER A 1 130 ? 17.643 -5.411 -11.697 1.00 79.62 130 SER A CA 1
ATOM 1042 C C . SER A 1 130 ? 18.085 -4.007 -12.108 1.00 79.62 130 SER A C 1
ATOM 1044 O O . SER A 1 130 ? 17.805 -3.038 -11.414 1.00 79.62 130 SER A O 1
ATOM 1046 N N . GLU A 1 131 ? 18.695 -3.865 -13.289 1.00 83.62 131 GLU A N 1
ATOM 1047 C CA . GLU A 1 131 ? 19.042 -2.550 -13.869 1.00 83.62 131 GLU A CA 1
ATOM 1048 C C . GLU A 1 131 ? 17.812 -1.636 -14.014 1.00 83.62 131 GLU A C 1
ATOM 1050 O O . GLU A 1 131 ? 17.887 -0.414 -13.880 1.00 83.62 131 GLU A O 1
ATOM 1055 N N . VAL A 1 132 ? 16.649 -2.254 -14.222 1.00 83.31 132 VAL A N 1
ATOM 1056 C CA . VAL A 1 132 ? 15.355 -1.582 -14.314 1.00 83.31 132 VAL A CA 1
ATOM 1057 C C . VAL A 1 132 ? 14.993 -0.861 -13.014 1.00 83.31 132 VAL A C 1
ATOM 1059 O O . VAL A 1 132 ? 14.410 0.222 -13.067 1.00 83.31 132 VAL A O 1
ATOM 1062 N N . PHE A 1 133 ? 15.360 -1.411 -11.854 1.00 85.69 133 PHE A N 1
ATOM 1063 C CA . PHE A 1 133 ? 15.124 -0.771 -10.559 1.00 85.69 133 PHE A CA 1
ATOM 1064 C C . PHE A 1 133 ? 15.847 0.571 -10.453 1.00 85.69 133 PHE A C 1
ATOM 1066 O O . PHE A 1 133 ? 15.215 1.566 -10.110 1.00 85.69 133 PHE A O 1
ATOM 1073 N N . GLU A 1 134 ? 17.119 0.633 -10.849 1.00 85.44 134 GLU A N 1
ATOM 1074 C CA . GLU A 1 134 ? 17.902 1.873 -10.820 1.00 85.44 134 GLU A CA 1
ATOM 1075 C C . GLU A 1 134 ? 17.342 2.938 -11.773 1.00 85.44 134 GLU A C 1
ATOM 1077 O O . GLU A 1 134 ? 17.262 4.115 -11.417 1.00 85.44 134 GLU A O 1
ATOM 1082 N N . SER A 1 135 ? 16.894 2.540 -12.970 1.00 87.31 135 SER A N 1
ATOM 1083 C CA . SER A 1 135 ? 16.207 3.470 -13.881 1.00 87.31 135 SER A CA 1
ATOM 1084 C C . SER A 1 135 ? 14.870 3.965 -13.313 1.00 87.31 135 SER A C 1
ATOM 1086 O O . SER A 1 135 ? 14.621 5.168 -13.295 1.00 87.31 135 SER A O 1
ATOM 1088 N N . SER A 1 136 ? 14.062 3.067 -12.738 1.00 88.38 136 SER A N 1
ATOM 1089 C CA . SER A 1 136 ? 12.755 3.398 -12.150 1.00 88.38 136 SER A CA 1
ATOM 1090 C C . SER A 1 136 ? 12.888 4.263 -10.893 1.00 88.38 136 SER A C 1
ATOM 1092 O O . SER A 1 136 ? 11.992 5.048 -10.592 1.00 88.38 136 SER A O 1
ATOM 1094 N N . HIS A 1 137 ? 13.987 4.121 -10.145 1.00 90.50 137 HIS A N 1
ATOM 1095 C CA . HIS A 1 137 ? 14.308 4.972 -9.002 1.00 90.50 137 HIS A CA 1
ATOM 1096 C C . HIS A 1 137 ? 14.582 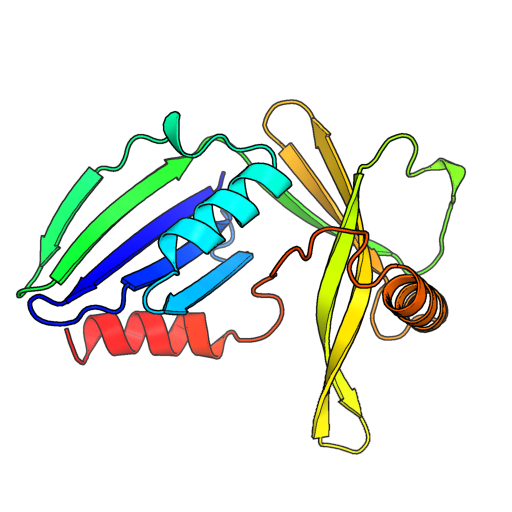6.413 -9.443 1.00 90.50 137 HIS A C 1
ATOM 1098 O O . HIS A 1 137 ? 13.985 7.343 -8.905 1.00 90.50 137 HIS A O 1
ATOM 1104 N N . LYS A 1 138 ? 15.418 6.603 -10.472 1.00 89.56 138 LYS A N 1
ATOM 1105 C CA . LYS A 1 138 ? 15.695 7.934 -11.039 1.00 89.56 138 LYS A CA 1
ATOM 1106 C C . LYS A 1 138 ? 14.427 8.597 -11.571 1.00 89.56 138 LYS A C 1
ATOM 1108 O O . LYS A 1 138 ? 14.156 9.745 -11.240 1.00 89.56 138 LYS A O 1
ATOM 1113 N N . GLU A 1 139 ? 13.613 7.853 -12.317 1.00 89.94 139 GLU A N 1
ATOM 1114 C CA . GLU A 1 139 ? 12.338 8.368 -12.827 1.00 89.94 139 GLU A CA 1
ATOM 1115 C C . GLU A 1 139 ? 11.358 8.753 -11.710 1.00 89.94 139 GLU A C 1
ATOM 1117 O O . GLU A 1 139 ? 10.621 9.730 -11.849 1.00 89.94 139 GLU A O 1
ATOM 1122 N N . ALA A 1 140 ? 11.342 8.015 -10.595 1.00 91.06 140 ALA A N 1
ATOM 1123 C CA . ALA A 1 140 ? 10.511 8.359 -9.444 1.00 91.06 140 ALA A CA 1
ATOM 1124 C C . ALA A 1 140 ? 10.912 9.703 -8.825 1.00 91.06 140 ALA A C 1
ATOM 1126 O O . ALA A 1 140 ? 10.030 10.491 -8.495 1.00 91.06 140 ALA A O 1
ATOM 1127 N N . LEU A 1 141 ? 12.218 9.979 -8.713 1.00 90.44 141 LEU A N 1
ATOM 1128 C CA . LEU A 1 141 ? 12.733 11.254 -8.198 1.00 90.44 141 LEU A CA 1
ATOM 1129 C C . LEU A 1 141 ? 12.301 12.435 -9.084 1.00 90.44 141 LEU A C 1
ATOM 1131 O O . LEU A 1 141 ? 11.837 13.454 -8.580 1.00 90.44 141 LEU A O 1
ATOM 1135 N N . ASP A 1 142 ? 12.346 12.285 -10.410 1.00 90.12 142 ASP A N 1
ATOM 1136 C CA . ASP A 1 142 ? 11.922 13.338 -11.352 1.00 90.12 142 ASP A CA 1
ATOM 1137 C C . ASP A 1 142 ? 10.405 13.632 -11.304 1.00 90.12 142 ASP A C 1
ATOM 1139 O O . ASP A 1 142 ? 9.923 14.708 -11.714 1.00 90.12 142 ASP A O 1
ATOM 1143 N N . LYS A 1 143 ? 9.630 12.656 -10.820 1.00 89.06 143 LYS A N 1
ATOM 1144 C CA . LYS A 1 143 ? 8.167 12.699 -10.699 1.00 89.06 143 LYS A CA 1
ATOM 1145 C C . LYS A 1 143 ? 7.683 12.915 -9.262 1.00 89.06 143 LYS A C 1
ATOM 1147 O O . LYS A 1 143 ? 6.470 12.918 -9.029 1.00 89.06 143 LYS A O 1
ATOM 1152 N N . GLU A 1 144 ? 8.590 13.139 -8.317 1.00 84.81 144 GLU A N 1
ATOM 1153 C CA . GLU A 1 144 ? 8.248 13.399 -6.922 1.00 84.81 144 GLU A CA 1
ATOM 1154 C C . GLU A 1 144 ? 7.338 14.638 -6.803 1.00 84.81 144 GLU A C 1
ATOM 1156 O O . GLU A 1 144 ? 7.495 15.632 -7.518 1.00 84.81 144 GLU A O 1
ATOM 1161 N N . GLY A 1 145 ? 6.294 14.537 -5.975 1.00 86.56 145 GLY A N 1
ATOM 1162 C CA . GLY A 1 145 ? 5.247 15.559 -5.847 1.00 86.56 145 GLY A CA 1
ATOM 1163 C C . GLY A 1 145 ? 4.269 15.666 -7.031 1.00 86.56 145 GLY A C 1
ATOM 1164 O O . GLY A 1 145 ? 3.305 16.424 -6.945 1.00 86.56 145 GLY A O 1
ATOM 1165 N N . LYS A 1 146 ? 4.474 14.917 -8.126 1.00 90.62 146 LYS A N 1
ATOM 1166 C CA . LYS A 1 146 ? 3.570 14.884 -9.298 1.00 90.62 146 LYS A CA 1
ATOM 1167 C C . LYS A 1 146 ? 2.727 13.614 -9.365 1.00 90.62 146 LYS A C 1
ATOM 1169 O O . LYS A 1 146 ? 1.654 13.626 -9.965 1.00 90.62 146 LYS A O 1
ATOM 1174 N N . LEU A 1 147 ? 3.220 12.524 -8.784 1.00 91.12 147 LEU A N 1
ATOM 1175 C CA . LEU A 1 147 ? 2.534 11.238 -8.715 1.00 91.12 147 LEU A CA 1
ATOM 1176 C C . LEU A 1 147 ? 2.153 10.898 -7.270 1.00 91.12 147 LEU A C 1
ATOM 1178 O O . LEU A 1 147 ? 2.880 11.268 -6.348 1.00 91.12 147 LEU A O 1
ATOM 1182 N N . PRO A 1 148 ? 1.039 10.175 -7.058 1.00 91.00 148 PRO A N 1
ATOM 1183 C CA . PRO A 1 148 ? 0.673 9.707 -5.731 1.00 91.00 148 PRO A CA 1
ATOM 1184 C C . PRO A 1 148 ? 1.643 8.626 -5.245 1.00 91.00 148 PRO A C 1
ATOM 1186 O O . PRO A 1 148 ? 2.144 7.818 -6.036 1.00 91.00 148 PRO A O 1
ATOM 1189 N N . VAL A 1 149 ? 1.849 8.583 -3.930 1.00 90.19 149 VAL A N 1
ATOM 1190 C CA . VAL A 1 149 ? 2.667 7.564 -3.271 1.00 90.19 149 VAL A CA 1
ATOM 1191 C C . VAL A 1 149 ? 1.767 6.425 -2.802 1.00 90.19 149 VAL A C 1
ATOM 1193 O O . VAL A 1 149 ? 0.867 6.616 -1.989 1.00 90.19 149 VAL A O 1
ATOM 1196 N N . LEU A 1 150 ? 2.008 5.222 -3.312 1.00 90.94 150 LEU A N 1
ATOM 1197 C CA . LEU A 1 150 ? 1.380 4.000 -2.842 1.00 90.94 150 LEU A CA 1
ATOM 1198 C C . LEU A 1 150 ? 2.257 3.382 -1.749 1.00 90.94 150 LEU A C 1
ATOM 1200 O O . LEU A 1 150 ? 3.234 2.685 -2.029 1.00 90.94 150 LEU A O 1
ATOM 1204 N N . LYS A 1 151 ? 1.879 3.623 -0.492 1.00 88.00 151 LYS A N 1
ATOM 1205 C CA . LYS A 1 151 ? 2.510 3.001 0.676 1.00 88.00 151 LYS A CA 1
ATOM 1206 C C . LYS A 1 151 ? 2.240 1.499 0.650 1.00 88.00 151 LYS A C 1
ATOM 1208 O O . LYS A 1 151 ? 1.095 1.073 0.775 1.00 88.00 151 LYS A O 1
ATOM 1213 N N . LEU A 1 152 ? 3.278 0.691 0.462 1.00 85.81 152 LEU A N 1
ATOM 1214 C CA . LEU A 1 152 ? 3.165 -0.761 0.539 1.00 85.81 152 LEU A CA 1
ATOM 1215 C C . LEU A 1 152 ? 3.830 -1.260 1.816 1.00 85.81 152 LEU A C 1
ATOM 1217 O O . LEU A 1 152 ? 4.946 -0.861 2.133 1.00 85.81 152 LEU A O 1
ATOM 1221 N N . GLY A 1 153 ? 3.186 -2.202 2.502 1.00 75.69 153 GLY A N 1
ATOM 1222 C CA . GLY A 1 153 ? 3.770 -2.948 3.621 1.00 75.69 153 GLY A CA 1
ATOM 1223 C C . GLY A 1 153 ? 4.829 -3.954 3.161 1.00 75.69 153 GLY A C 1
ATOM 1224 O O . GLY A 1 153 ? 4.799 -5.112 3.564 1.00 75.69 153 GLY A O 1
ATOM 1225 N N . LEU A 1 154 ? 5.699 -3.556 2.227 1.00 65.12 154 LEU A N 1
ATOM 1226 C CA . LEU A 1 154 ? 6.515 -4.485 1.458 1.00 65.12 154 LEU A CA 1
ATOM 1227 C C . LEU A 1 154 ? 7.740 -5.020 2.191 1.00 65.12 154 LEU A C 1
ATOM 1229 O O . LEU A 1 154 ? 8.202 -6.072 1.772 1.00 65.12 154 LEU A O 1
ATOM 1233 N N . GLU A 1 155 ? 8.19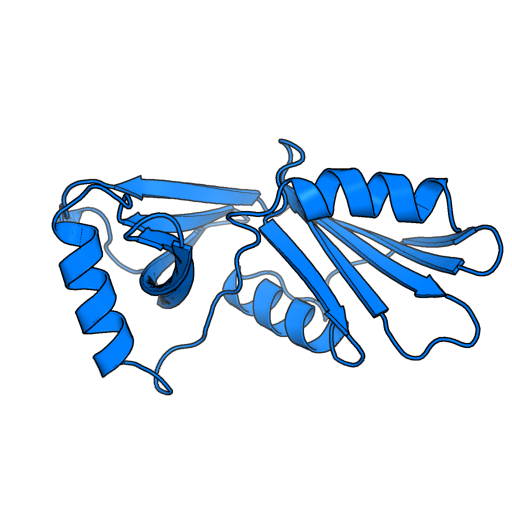8 -4.406 3.284 1.00 50.44 155 GLU A N 1
ATOM 1234 C CA . GLU A 1 155 ? 9.130 -5.031 4.235 1.00 50.44 155 GLU A CA 1
ATOM 1235 C C . GLU A 1 155 ? 8.896 -4.498 5.659 1.00 50.44 155 GLU A C 1
ATOM 1237 O O . GLU A 1 155 ? 9.438 -3.468 6.059 1.00 50.44 155 GLU A O 1
ATOM 1242 N N . ASP A 1 156 ? 8.046 -5.211 6.403 1.00 39.09 156 ASP A N 1
ATOM 1243 C CA . ASP A 1 156 ? 8.215 -5.502 7.832 1.00 39.09 156 ASP A CA 1
ATOM 1244 C C . ASP A 1 156 ? 7.222 -6.606 8.242 1.00 39.09 156 ASP A C 1
ATOM 1246 O O . ASP A 1 156 ? 6.095 -6.355 8.664 1.00 39.09 156 ASP A O 1
ATOM 1250 N N . THR A 1 157 ? 7.642 -7.871 8.147 1.00 38.97 157 THR A N 1
ATOM 1251 C CA . THR A 1 157 ? 6.964 -8.972 8.863 1.00 38.97 157 THR A CA 1
ATOM 1252 C C . THR A 1 157 ? 7.013 -8.781 10.385 1.00 38.97 157 THR A C 1
ATOM 1254 O O . THR A 1 157 ? 6.320 -9.496 11.106 1.00 38.97 157 THR A O 1
ATOM 1257 N N . SER A 1 158 ? 7.806 -7.820 10.882 1.00 35.25 158 SER A N 1
ATOM 1258 C CA . SER A 1 158 ? 7.774 -7.372 12.275 1.00 35.25 158 SER A CA 1
ATOM 1259 C C . SER A 1 158 ? 6.462 -6.663 12.608 1.00 35.25 158 SER A C 1
ATOM 1261 O O . SER A 1 158 ? 5.925 -6.927 13.673 1.00 35.25 158 SER A O 1
ATOM 1263 N N . ILE A 1 159 ? 5.862 -5.883 11.692 1.00 41.28 159 ILE A N 1
ATOM 1264 C CA . ILE A 1 159 ? 4.521 -5.340 11.925 1.00 41.28 159 ILE A CA 1
ATOM 1265 C C . ILE A 1 159 ? 3.548 -6.503 12.031 1.00 41.28 159 ILE A C 1
ATOM 1267 O O . ILE A 1 159 ? 2.838 -6.545 13.009 1.00 41.28 159 ILE A O 1
ATOM 1271 N N . ASP A 1 160 ? 3.548 -7.497 11.141 1.00 45.94 160 ASP A N 1
ATOM 1272 C CA . ASP A 1 160 ? 2.597 -8.620 11.240 1.00 45.94 160 ASP A CA 1
ATOM 1273 C C . ASP A 1 160 ? 2.699 -9.403 12.569 1.00 45.94 160 ASP A C 1
ATOM 1275 O O . ASP A 1 160 ? 1.681 -9.644 13.218 1.00 45.94 160 ASP A O 1
ATOM 1279 N N . VAL A 1 161 ? 3.913 -9.771 13.002 1.00 42.62 161 VAL A N 1
ATOM 1280 C CA . VAL A 1 161 ? 4.118 -10.588 14.214 1.00 42.62 161 VAL A CA 1
ATOM 1281 C C . VAL A 1 161 ? 4.049 -9.749 15.492 1.00 42.62 161 VAL A C 1
ATOM 1283 O O . VAL A 1 161 ? 3.363 -10.147 16.428 1.00 42.62 161 VAL A O 1
ATOM 1286 N N . GLU A 1 162 ? 4.676 -8.569 15.540 1.00 42.69 162 GLU A N 1
ATOM 1287 C CA . GLU A 1 162 ? 4.617 -7.679 16.707 1.00 42.69 162 GLU A CA 1
ATOM 1288 C C . GLU A 1 162 ? 3.283 -6.934 16.810 1.00 42.69 162 GLU A C 1
ATOM 1290 O O . GLU A 1 162 ? 2.906 -6.539 17.904 1.00 42.69 162 GLU A O 1
ATOM 1295 N N . PHE A 1 163 ? 2.532 -6.699 15.730 1.00 48.56 163 PHE A N 1
ATOM 1296 C CA . PHE A 1 163 ? 1.162 -6.168 15.805 1.00 48.56 163 PHE A CA 1
ATOM 1297 C C . PHE A 1 163 ? 0.211 -7.223 16.352 1.00 48.56 163 PHE A C 1
ATOM 1299 O O . PHE A 1 163 ? -0.483 -6.939 17.322 1.00 48.56 163 PHE A O 1
ATOM 1306 N N . GLU A 1 164 ? 0.211 -8.445 15.806 1.00 48.22 164 GLU A N 1
ATOM 1307 C CA . GLU A 1 164 ? -0.620 -9.525 16.347 1.00 48.22 164 GLU A CA 1
ATOM 1308 C C . GLU A 1 164 ? -0.212 -9.886 17.782 1.00 48.22 164 GLU A C 1
ATOM 1310 O O . GLU A 1 164 ? -1.092 -10.088 18.618 1.00 48.22 164 GLU A O 1
ATOM 1315 N N . GLN A 1 165 ? 1.088 -9.904 18.110 1.00 48.09 165 GLN A N 1
ATOM 1316 C CA . GLN A 1 165 ? 1.542 -10.066 19.495 1.00 48.09 165 GLN A CA 1
ATOM 1317 C C . GLN A 1 165 ? 1.179 -8.871 20.367 1.00 48.09 165 GLN A C 1
ATOM 1319 O O . GLN A 1 165 ? 0.612 -9.095 21.422 1.00 48.09 165 GLN A O 1
ATOM 1324 N N . ARG A 1 166 ? 1.410 -7.611 19.974 1.00 48.72 166 ARG A N 1
ATOM 1325 C CA . ARG A 1 166 ? 1.054 -6.456 20.823 1.00 48.72 166 ARG A CA 1
ATOM 1326 C C . ARG A 1 166 ? -0.446 -6.374 21.058 1.00 48.72 166 ARG A C 1
ATOM 1328 O O . ARG A 1 166 ? -0.832 -6.136 22.195 1.00 48.72 166 ARG A O 1
ATOM 1335 N N . VAL A 1 167 ? -1.268 -6.619 20.035 1.00 49.94 167 VAL A N 1
ATOM 1336 C CA . VAL A 1 167 ? -2.731 -6.717 20.159 1.00 49.94 167 VAL A CA 1
ATOM 1337 C C . VAL A 1 167 ? -3.144 -7.880 21.064 1.00 49.94 167 VAL A C 1
ATOM 1339 O O . VAL A 1 167 ? -4.178 -7.781 21.695 1.00 49.94 167 VAL A O 1
ATOM 1342 N N . ARG A 1 168 ? -2.364 -8.964 21.173 1.00 48.44 168 ARG A N 1
ATOM 1343 C CA . ARG A 1 168 ? -2.659 -10.088 22.086 1.00 48.44 168 ARG A CA 1
ATOM 1344 C C . ARG A 1 168 ? -2.055 -9.949 23.488 1.00 48.44 168 ARG A C 1
ATOM 1346 O O . ARG A 1 168 ? -2.570 -10.552 24.423 1.00 48.44 168 ARG A O 1
ATOM 1353 N N . GLU A 1 169 ? -0.937 -9.241 23.630 1.00 43.91 169 GLU A N 1
ATOM 1354 C CA . GLU A 1 169 ? -0.112 -9.185 24.847 1.00 43.91 169 GLU A CA 1
ATOM 1355 C C . GLU A 1 169 ? -0.313 -7.890 25.645 1.00 43.91 169 GLU A C 1
ATOM 1357 O O . GLU A 1 169 ? -0.115 -7.894 26.857 1.00 43.91 169 GLU A O 1
ATOM 1362 N N . ASN A 1 170 ? -0.705 -6.787 24.999 1.00 41.84 170 ASN A N 1
ATOM 1363 C CA . ASN A 1 170 ? -0.857 -5.472 25.638 1.00 41.84 170 ASN A CA 1
ATOM 1364 C C . ASN A 1 170 ? -2.288 -4.912 25.577 1.00 41.84 170 ASN A C 1
ATOM 1366 O O . ASN A 1 170 ? -2.516 -3.801 26.075 1.00 41.84 170 ASN A O 1
ATOM 1370 N N . TYR A 1 171 ? -3.222 -5.649 24.962 1.00 42.53 171 TYR A N 1
ATOM 1371 C CA . TYR A 1 171 ? -4.586 -5.199 24.684 1.00 42.53 171 TYR A CA 1
ATOM 1372 C C . TYR A 1 171 ? -5.620 -6.312 24.884 1.00 42.53 171 TYR A C 1
ATOM 1374 O O . TYR A 1 171 ? -5.599 -7.308 24.136 1.00 42.53 171 TYR A O 1
#

pLDDT: mean 81.89, std 15.6, range [35.25, 96.69]

Radius of gyration: 17.1 Å; chains: 1; bounding box: 46×31×51 Å

Foldseek 3Di:
DKKKKWKDAPPDLWIWIFIAFPVRDTFDIDIGNCRVVVVCVLCVLQPHHPVPWDWDWDDDPRMIMTMTDDLAGEEEAEDQDDPVVVQPDWAKAWEWDWDQDPNDTDTFIFIWTWDDDDRYIYIYHYDPPHPNRVVRRVVRVVCPPPHHYNYTPPDDCVCVVVVVCCVVPVD

Secondary structure (DSSP, 8-state):
-EEEEEEEETT---EEEEEEETT--EEEEEEETTHHHHHHHHHHHTT--GGGPPPEEEEETTEEEEEEEES-EEEEEEESS--GGG--S-EEEEEEEEEEETTEEEEEEEEEEEEEETTEEEEEEE-TTSHHHHHHHHHHHHTTTTS-B-----S-HHHHHHHHHHHHH--

Sequence (171 aa):
MISITIARKEGVDKEVVLVKNTTNRTLFGMESDNAVEELNEWLSLVGVNFNSIFFRRENLFGVFVKDAYVEHDVKLYFYKSINADIIPTMKEVIVERKVVEDGKEVVKNTLAYIGNFCGLTSIYLPKLDSEVFESSHKEALDKEGKLPVLKLGLEDTSIDVEFEQRVRENY